Protein AF-A0A060C1B4-F1 (afdb_monomer_lite)

Organism: NCBI:txid225016

Secondary structure (DSSP, 8-state):
-PPPSSHHHHHHHHHHHHHTT---EETTTTEEGGGHHHHT--TTGGGSHHHHHHHHHHHHHHHHHHHHHHS-HHHHHHHHS--

Sequence (83 aa):
PPAAQNAFQAAQIAAAYIARGYSVDLGLMQINSRNLPALRMQILDAFSPCANIHAGATILAANYIEASRTTGPEERLFWLHYL

InterPro domains:
  IPR008258 Transglycosylase SLT domain 1 [PF01464] (21-66)
  IPR023346 Lysozyme-like domain superfamily [SSF53955] (19-67)

Radius of gyration: 16.51 Å; chains: 1; bounding box: 46×23×44 Å

Foldseek 3Di:
DPDDPALVSQLVVVVVCVVVVDFFQAADLRNTPVCCVVLVHRRSLCNPHVSVVVSSVVVVVVVVVVVLVVDDPVVVVVVVVVD

Structure (mmCIF, N/CA/C/O backbone):
data_AF-A0A060C1B4-F1
#
_entry.id   AF-A0A060C1B4-F1
#
loop_
_atom_site.group_PDB
_atom_site.id
_atom_site.type_symbol
_atom_site.label_atom_id
_atom_site.label_alt_id
_atom_site.label_comp_id
_atom_site.label_asym_id
_atom_site.label_entity_id
_atom_site.label_seq_id
_atom_site.pdbx_PDB_ins_code
_atom_site.Cartn_x
_atom_site.Cartn_y
_atom_site.Cartn_z
_atom_site.occupancy
_atom_site.B_iso_or_equiv
_atom_site.auth_seq_id
_atom_site.auth_comp_id
_atom_site.auth_asym_id
_atom_site.auth_atom_id
_atom_site.pdbx_PDB_model_num
ATOM 1 N N . PRO A 1 1 ? -12.396 13.632 9.285 1.00 74.75 1 PRO A N 1
ATOM 2 C CA . PRO A 1 1 ? -12.527 12.694 10.432 1.00 74.75 1 PRO A CA 1
ATOM 3 C C . PRO A 1 1 ? -11.433 13.023 11.454 1.00 74.75 1 PRO A C 1
ATOM 5 O O . PRO A 1 1 ? -10.402 13.537 11.023 1.00 74.75 1 PRO A O 1
ATOM 8 N N . PRO A 1 2 ? -11.633 12.778 12.759 1.00 85.00 2 PRO A N 1
ATOM 9 C CA . PRO A 1 2 ? -10.545 12.879 13.730 1.00 85.00 2 PRO A CA 1
ATOM 10 C C . PRO A 1 2 ? -9.405 11.918 13.364 1.00 85.00 2 PRO A C 1
ATOM 12 O O . PRO A 1 2 ? -9.636 10.901 12.704 1.00 85.00 2 PRO A O 1
ATOM 15 N N . ALA A 1 3 ? -8.180 12.259 13.770 1.00 90.69 3 ALA A N 1
ATOM 16 C CA . ALA A 1 3 ? -7.011 11.423 13.523 1.00 90.69 3 ALA A CA 1
ATOM 17 C C . ALA A 1 3 ? -7.188 10.042 14.173 1.00 90.69 3 ALA A C 1
ATOM 19 O O . ALA A 1 3 ? -7.642 9.937 15.315 1.00 90.69 3 ALA A O 1
ATOM 20 N N . ALA A 1 4 ? -6.835 8.989 13.435 1.00 96.00 4 ALA A N 1
ATOM 21 C CA . ALA A 1 4 ? -6.840 7.637 13.971 1.00 96.00 4 ALA A CA 1
ATOM 22 C C . ALA A 1 4 ? -5.725 7.475 15.015 1.00 96.00 4 ALA A C 1
ATOM 24 O O . ALA A 1 4 ? -4.605 7.934 14.809 1.00 96.00 4 ALA A O 1
ATOM 25 N N . GLN A 1 5 ? -6.023 6.791 16.115 1.00 96.75 5 GLN A N 1
ATOM 26 C CA . GLN A 1 5 ? -5.093 6.553 17.222 1.00 96.75 5 GLN A CA 1
ATOM 27 C C . GLN A 1 5 ? -4.271 5.271 17.034 1.00 96.75 5 GLN A C 1
ATOM 29 O O . GLN A 1 5 ? -3.243 5.092 17.679 1.00 96.75 5 GLN A O 1
ATOM 34 N N . ASN A 1 6 ? -4.730 4.356 16.176 1.00 97.19 6 ASN A N 1
ATOM 35 C CA . ASN A 1 6 ? -4.053 3.097 15.877 1.00 97.19 6 ASN A CA 1
ATOM 36 C C . ASN A 1 6 ? -4.450 2.557 14.491 1.00 97.19 6 ASN A C 1
ATOM 38 O O . ASN A 1 6 ? -5.395 3.037 13.859 1.00 97.19 6 ASN A O 1
ATOM 42 N N . ALA A 1 7 ? -3.728 1.527 14.042 1.00 97.50 7 ALA A N 1
ATOM 43 C CA . ALA A 1 7 ? -3.926 0.876 12.747 1.00 97.50 7 ALA A CA 1
ATOM 44 C C . ALA A 1 7 ? -5.353 0.337 12.549 1.00 97.50 7 ALA A C 1
ATOM 46 O O . ALA A 1 7 ? -5.912 0.451 11.461 1.00 97.50 7 ALA A O 1
ATOM 47 N N . PHE A 1 8 ? -5.969 -0.207 13.601 1.00 98.06 8 PHE A N 1
ATOM 48 C CA . PHE A 1 8 ? -7.317 -0.764 13.516 1.00 98.06 8 PHE A CA 1
ATOM 49 C C . PHE A 1 8 ? -8.365 0.328 13.274 1.00 98.06 8 PHE A C 1
ATOM 51 O O . PHE A 1 8 ? -9.194 0.206 12.372 1.00 98.06 8 PHE A O 1
ATOM 58 N N . GLN A 1 9 ? -8.285 1.440 14.011 1.00 98.12 9 GLN A N 1
ATOM 59 C CA . GLN A 1 9 ? -9.167 2.588 13.799 1.00 98.12 9 GLN A CA 1
ATOM 60 C C . GLN A 1 9 ? -8.959 3.206 12.409 1.00 98.12 9 GLN A C 1
ATOM 62 O O . GLN A 1 9 ? -9.931 3.562 11.742 1.00 98.12 9 GLN A O 1
ATOM 67 N N . ALA A 1 10 ? -7.710 3.292 11.941 1.00 98.00 10 ALA A N 1
ATOM 68 C CA . ALA A 1 10 ? -7.407 3.772 10.595 1.00 98.00 10 ALA A CA 1
ATOM 69 C C . ALA A 1 10 ? -8.035 2.870 9.516 1.00 98.00 10 ALA A C 1
ATOM 71 O O . ALA A 1 10 ? -8.671 3.376 8.589 1.00 98.00 10 ALA A O 1
ATOM 72 N N . ALA A 1 11 ? -7.946 1.546 9.679 1.00 98.25 11 ALA A N 1
ATOM 73 C CA . ALA A 1 11 ? -8.559 0.578 8.773 1.00 98.25 11 ALA A CA 1
ATOM 74 C C . ALA A 1 11 ? -10.092 0.670 8.756 1.00 98.25 11 ALA A C 1
ATOM 76 O O . ALA A 1 11 ? -10.692 0.613 7.684 1.00 98.25 11 ALA A O 1
ATOM 77 N N . GLN A 1 12 ? -10.735 0.875 9.909 1.00 98.19 12 GLN A N 1
ATOM 78 C CA . GLN A 1 12 ? -12.187 1.076 9.983 1.00 98.19 12 GLN A CA 1
ATOM 79 C C . GLN A 1 12 ? -12.636 2.355 9.270 1.00 98.19 12 GLN A C 1
ATOM 81 O O . GLN A 1 12 ? -13.610 2.333 8.515 1.00 98.19 12 GLN A O 1
ATOM 86 N N . ILE A 1 13 ? -11.917 3.464 9.476 1.00 98.12 13 ILE A N 1
ATOM 87 C CA . ILE A 1 13 ? -12.198 4.727 8.782 1.00 98.12 13 ILE A CA 1
ATOM 88 C C . ILE A 1 13 ? -12.038 4.524 7.272 1.00 98.12 13 ILE A C 1
ATOM 90 O O . ILE A 1 13 ? -12.949 4.861 6.517 1.00 98.12 13 ILE A O 1
ATOM 94 N N . ALA A 1 14 ? -10.928 3.927 6.833 1.00 98.25 14 ALA A N 1
ATOM 95 C CA . ALA A 1 14 ? -10.685 3.635 5.424 1.00 98.25 14 ALA A CA 1
ATOM 96 C C . ALA A 1 14 ? -11.793 2.761 4.817 1.00 98.25 14 ALA A C 1
ATOM 98 O O . ALA A 1 14 ? -12.336 3.111 3.770 1.00 98.25 14 ALA A O 1
ATOM 99 N N . ALA A 1 15 ? -12.191 1.683 5.500 1.00 98.44 15 ALA A N 1
ATOM 100 C CA . ALA A 1 15 ? -13.274 0.807 5.061 1.00 98.44 15 ALA A CA 1
ATOM 101 C C . ALA A 1 15 ? -14.598 1.567 4.881 1.00 98.44 15 ALA A C 1
ATOM 103 O O . ALA A 1 15 ? -15.287 1.362 3.883 1.00 98.44 15 ALA A O 1
ATOM 104 N N . ALA A 1 16 ? -14.927 2.495 5.786 1.00 98.25 16 ALA A N 1
ATOM 105 C CA . ALA A 1 16 ? -16.138 3.308 5.680 1.00 98.25 16 ALA A CA 1
ATOM 106 C C . ALA A 1 16 ? -16.134 4.237 4.450 1.00 98.25 16 ALA A C 1
ATOM 108 O O . ALA A 1 16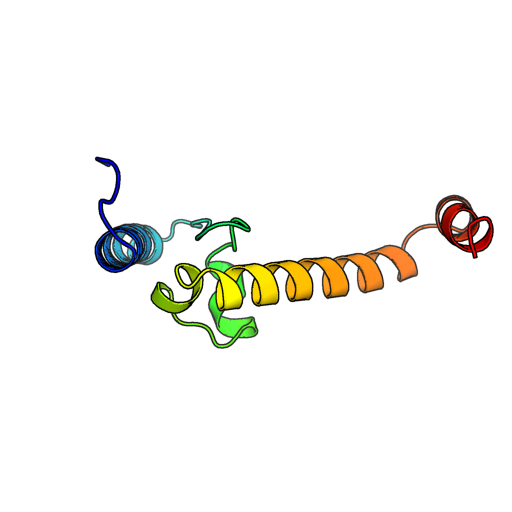 ? -17.175 4.414 3.816 1.00 98.25 16 ALA A O 1
ATOM 109 N N . TYR A 1 17 ? -14.987 4.822 4.087 1.00 98.38 17 TYR A N 1
ATOM 110 C CA . TYR A 1 17 ? -14.868 5.632 2.866 1.00 98.38 17 TYR A CA 1
ATOM 111 C C . TYR A 1 17 ? -14.865 4.767 1.601 1.00 98.38 17 TYR A C 1
ATOM 113 O O . TYR A 1 17 ? -15.554 5.099 0.637 1.00 98.38 17 TYR A O 1
ATOM 121 N N . ILE A 1 18 ? -14.170 3.629 1.610 1.00 98.44 18 ILE A N 1
ATOM 122 C CA . ILE A 1 18 ? -14.162 2.688 0.480 1.00 98.44 18 ILE A CA 1
ATOM 123 C C . ILE A 1 18 ? -15.581 2.178 0.196 1.00 98.44 18 ILE A C 1
ATOM 125 O O . ILE A 1 18 ? -16.011 2.180 -0.955 1.00 98.44 18 ILE A O 1
ATOM 129 N N . ALA A 1 19 ? -16.351 1.833 1.233 1.00 98.25 19 ALA A N 1
ATOM 130 C CA . ALA A 1 19 ? -17.743 1.396 1.093 1.00 98.25 19 ALA A CA 1
ATOM 131 C C . ALA A 1 19 ? -18.670 2.470 0.487 1.00 98.25 19 ALA A C 1
ATOM 133 O O . ALA A 1 19 ? -19.709 2.141 -0.078 1.00 98.25 19 ALA A O 1
ATOM 134 N N . ARG A 1 20 ? -18.293 3.753 0.570 1.00 98.44 20 ARG A N 1
ATOM 135 C CA . ARG A 1 20 ? -18.997 4.881 -0.068 1.00 98.44 20 ARG A CA 1
ATOM 136 C C . ARG A 1 20 ? -18.511 5.166 -1.496 1.00 98.44 20 ARG A C 1
ATOM 138 O O . ARG A 1 20 ? -18.949 6.140 -2.096 1.00 98.44 20 ARG A O 1
ATOM 145 N N . GLY A 1 21 ? -17.603 4.349 -2.031 1.00 98.00 21 GLY A N 1
ATOM 146 C CA . GLY A 1 21 ? -17.068 4.475 -3.389 1.00 98.00 21 GLY A CA 1
ATOM 147 C C . GLY A 1 21 ? -15.835 5.374 -3.521 1.00 98.00 21 GLY A C 1
ATOM 148 O O . GLY A 1 21 ? -15.381 5.615 -4.640 1.00 98.00 21 GLY A O 1
ATOM 149 N N . TYR A 1 22 ? -15.263 5.867 -2.417 1.00 98.50 22 TYR A N 1
ATOM 150 C CA . TYR A 1 22 ? -14.046 6.678 -2.480 1.00 98.50 22 TYR A CA 1
ATOM 151 C C . TYR A 1 22 ? -12.801 5.827 -2.760 1.00 98.50 22 TYR A C 1
ATOM 153 O O . TYR A 1 22 ? -12.660 4.700 -2.281 1.00 98.50 22 TYR A O 1
ATOM 161 N N . SER A 1 23 ? -11.851 6.416 -3.490 1.00 98.31 23 SER A N 1
ATOM 162 C CA . SER A 1 23 ? -10.465 5.946 -3.512 1.00 98.31 23 SER A CA 1
ATOM 163 C C . SER A 1 23 ? -9.758 6.464 -2.265 1.00 98.31 23 SER A C 1
ATOM 165 O O . SER A 1 23 ? -9.890 7.644 -1.947 1.00 98.31 23 SER A O 1
ATOM 167 N N . VAL A 1 24 ? -9.035 5.601 -1.558 1.00 98.38 24 VAL A 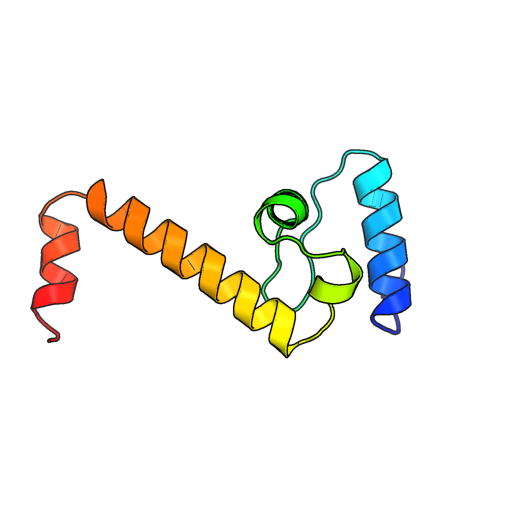N 1
ATOM 168 C CA . VAL A 1 24 ? -8.376 5.957 -0.294 1.00 98.38 24 VAL A CA 1
ATOM 169 C C . VAL A 1 24 ? -6.929 5.499 -0.349 1.00 98.38 24 VAL A C 1
ATOM 171 O O . VAL A 1 24 ? -6.687 4.342 -0.677 1.00 98.38 24 VAL A O 1
ATOM 174 N N . ASP A 1 25 ? -5.989 6.372 -0.002 1.00 98.50 25 ASP A N 1
ATOM 175 C CA . ASP A 1 25 ? -4.573 6.023 0.105 1.00 98.50 25 ASP A CA 1
ATOM 176 C C . ASP A 1 25 ? -4.232 5.592 1.539 1.00 98.50 25 ASP A C 1
ATOM 178 O O . ASP A 1 25 ? -4.697 6.183 2.518 1.00 98.50 25 ASP A O 1
ATOM 182 N N . LEU A 1 26 ? -3.469 4.505 1.668 1.00 98.56 26 LEU A N 1
ATOM 183 C CA . LEU A 1 26 ? -3.324 3.755 2.916 1.00 98.56 26 LEU A CA 1
ATOM 184 C C . LEU A 1 26 ? -1.857 3.648 3.356 1.00 98.56 26 LEU A C 1
ATOM 186 O O . LEU A 1 26 ? -0.982 3.240 2.587 1.00 98.56 26 LEU A O 1
ATOM 190 N N . GLY A 1 27 ? -1.601 3.937 4.632 1.00 97.56 27 GLY A N 1
ATOM 191 C CA . GLY A 1 27 ? -0.307 3.712 5.285 1.00 97.56 27 GLY A CA 1
ATOM 192 C C . GLY A 1 27 ? 0.851 4.576 4.767 1.00 97.56 27 GLY A C 1
ATOM 193 O O . GLY A 1 27 ? 0.647 5.604 4.126 1.00 97.56 27 GLY A O 1
ATOM 194 N N . LEU A 1 28 ? 2.081 4.165 5.088 1.00 98.25 28 LEU A N 1
ATOM 195 C CA . LEU A 1 28 ? 3.313 4.948 4.897 1.00 98.25 28 LEU A CA 1
ATOM 196 C C . LEU A 1 28 ? 3.583 5.322 3.434 1.00 98.25 28 LEU A C 1
ATOM 198 O O . LEU A 1 28 ? 3.900 6.466 3.133 1.00 98.25 28 LEU A O 1
ATOM 202 N N . MET A 1 29 ? 3.417 4.360 2.534 1.00 98.56 29 MET A N 1
ATOM 203 C CA . MET A 1 29 ? 3.629 4.490 1.094 1.00 98.56 29 MET A CA 1
ATOM 204 C C . MET A 1 29 ? 2.374 4.941 0.347 1.00 98.56 29 MET A C 1
ATOM 206 O O . MET A 1 29 ? 2.369 4.920 -0.880 1.00 98.56 29 MET A O 1
ATOM 210 N N . GLN A 1 30 ? 1.309 5.313 1.071 1.00 98.31 30 GLN A N 1
ATOM 211 C CA . GLN A 1 30 ? 0.066 5.819 0.483 1.00 98.31 30 GLN A CA 1
ATOM 212 C C . GLN A 1 30 ? -0.505 4.861 -0.583 1.00 98.31 30 GLN A C 1
ATOM 214 O O . GLN A 1 30 ? -0.830 5.251 -1.700 1.00 98.31 30 GLN A O 1
ATOM 219 N N . ILE A 1 31 ? -0.624 3.572 -0.243 1.00 98.62 31 ILE A N 1
ATOM 220 C CA . ILE A 1 31 ? -1.136 2.543 -1.157 1.00 98.62 31 ILE A CA 1
ATOM 221 C C . ILE A 1 31 ? -2.603 2.820 -1.458 1.00 98.62 31 ILE A C 1
ATOM 223 O O . ILE A 1 31 ? -3.450 2.722 -0.570 1.00 98.62 31 ILE A O 1
ATOM 227 N N . ASN A 1 32 ? -2.913 3.124 -2.714 1.00 98.56 32 ASN A N 1
ATOM 228 C CA . ASN A 1 32 ? -4.289 3.346 -3.129 1.00 98.56 32 ASN A CA 1
ATOM 229 C C . ASN A 1 32 ? -5.135 2.071 -2.975 1.00 98.56 32 ASN A C 1
ATOM 231 O O . ASN A 1 32 ? -4.744 0.993 -3.434 1.00 98.56 32 ASN A O 1
ATOM 235 N N . SER A 1 33 ? -6.326 2.205 -2.388 1.00 98.62 33 SER A N 1
ATOM 236 C CA . SER A 1 33 ? -7.247 1.108 -2.066 1.00 98.62 33 SER A CA 1
ATOM 237 C C . SER A 1 33 ? -7.633 0.244 -3.268 1.00 98.62 33 SER A C 1
ATOM 239 O O . SER A 1 33 ? -7.941 -0.936 -3.106 1.00 98.62 33 SER A O 1
ATOM 241 N N . ARG A 1 34 ? -7.565 0.794 -4.485 1.00 98.50 34 ARG A N 1
ATOM 242 C CA . ARG A 1 34 ? -7.848 0.068 -5.731 1.00 98.50 34 ARG A CA 1
ATOM 243 C C . ARG A 1 34 ? -6.788 -0.981 -6.075 1.00 98.50 34 ARG A C 1
ATOM 245 O O . ARG A 1 34 ? -7.0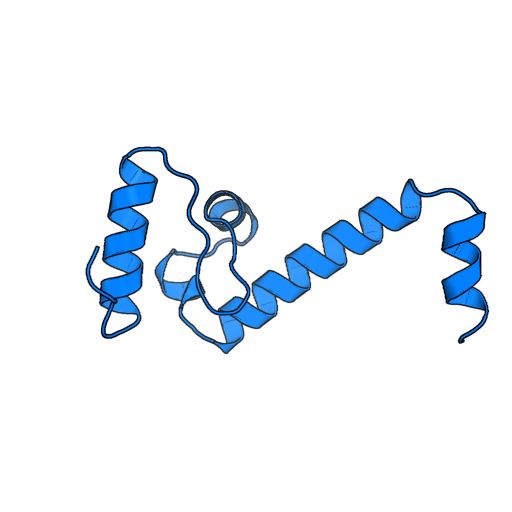94 -1.910 -6.813 1.00 98.50 34 ARG A O 1
ATOM 252 N N . ASN A 1 35 ? -5.578 -0.872 -5.523 1.00 98.25 35 ASN A N 1
ATOM 253 C CA . ASN A 1 35 ? -4.510 -1.854 -5.733 1.00 98.25 35 ASN A CA 1
ATOM 254 C C . ASN A 1 35 ? -4.603 -3.065 -4.792 1.00 98.25 35 ASN A C 1
ATOM 256 O O . ASN A 1 35 ? -3.979 -4.089 -5.064 1.00 98.25 35 ASN A O 1
ATOM 260 N N . LEU A 1 36 ? -5.379 -2.986 -3.703 1.00 98.19 36 LEU A N 1
ATOM 261 C CA . LEU A 1 36 ? -5.449 -4.054 -2.698 1.00 98.19 36 LEU A CA 1
ATOM 262 C C . LEU A 1 36 ? -5.829 -5.432 -3.273 1.00 98.19 36 LEU A C 1
ATOM 264 O O . LEU A 1 36 ? -5.172 -6.407 -2.900 1.00 98.19 36 LEU A O 1
ATOM 268 N N . PRO A 1 37 ? -6.799 -5.558 -4.209 1.00 98.06 37 PRO A N 1
ATOM 269 C CA . PRO A 1 37 ? -7.115 -6.852 -4.813 1.00 98.06 37 PRO A CA 1
ATOM 270 C C . PRO A 1 37 ? -5.937 -7.461 -5.584 1.00 98.06 37 PRO A C 1
ATOM 272 O O . PRO A 1 37 ? -5.666 -8.652 -5.443 1.00 98.06 37 PRO A O 1
ATOM 275 N N . ALA A 1 38 ? -5.202 -6.648 -6.354 1.00 97.81 38 ALA A N 1
ATOM 276 C CA . ALA A 1 38 ? -4.035 -7.102 -7.115 1.00 97.81 38 ALA A CA 1
ATOM 277 C C . ALA A 1 38 ? -2.873 -7.514 -6.196 1.00 97.81 38 ALA A C 1
ATOM 279 O O . ALA A 1 38 ? -2.158 -8.470 -6.488 1.00 97.81 38 ALA A O 1
ATOM 280 N N . LEU A 1 39 ? -2.732 -6.832 -5.057 1.00 97.62 39 LEU A N 1
ATOM 281 C CA . LEU A 1 39 ? -1.742 -7.134 -4.023 1.00 97.62 39 LEU A CA 1
ATOM 282 C C . LEU A 1 39 ? -2.154 -8.287 -3.092 1.00 97.62 39 LEU A C 1
ATOM 284 O O . LEU A 1 39 ? -1.340 -8.727 -2.285 1.00 97.62 39 LEU A O 1
ATOM 288 N N . ARG A 1 40 ? -3.403 -8.771 -3.177 1.00 97.88 40 ARG A N 1
ATOM 289 C CA . ARG A 1 40 ? -4.004 -9.735 -2.233 1.00 97.88 40 ARG A CA 1
ATOM 290 C C . ARG A 1 40 ? -3.898 -9.286 -0.769 1.00 97.88 40 ARG A C 1
ATOM 292 O O . ARG A 1 40 ? -3.693 -10.106 0.121 1.00 97.88 40 ARG A O 1
ATOM 299 N N . MET A 1 41 ? -4.048 -7.986 -0.532 1.00 98.06 41 MET A N 1
ATOM 300 C CA . MET A 1 41 ? -3.966 -7.378 0.796 1.00 98.06 41 MET A CA 1
ATOM 301 C C . MET A 1 41 ? -5.348 -6.999 1.319 1.00 98.06 41 MET A C 1
ATOM 303 O O . MET A 1 41 ? -6.204 -6.509 0.578 1.00 98.06 41 MET A O 1
ATOM 307 N N . GLN A 1 42 ? -5.552 -7.161 2.620 1.00 98.31 42 GLN A N 1
ATOM 308 C CA . GLN A 1 42 ? -6.647 -6.529 3.342 1.00 98.31 42 GLN A CA 1
ATOM 309 C C . GLN A 1 42 ? -6.293 -5.072 3.671 1.00 98.31 42 GLN A C 1
ATOM 311 O O . GLN A 1 42 ? -5.128 -4.677 3.694 1.00 98.31 42 GLN A O 1
ATOM 316 N N . ILE A 1 43 ? -7.304 -4.256 3.990 1.00 98.38 43 ILE A N 1
ATOM 317 C CA . ILE A 1 43 ? -7.096 -2.850 4.383 1.00 98.38 43 ILE A CA 1
ATOM 318 C C . ILE A 1 43 ? -6.148 -2.752 5.589 1.00 98.38 43 ILE A C 1
ATOM 320 O O . ILE A 1 43 ? -5.290 -1.874 5.623 1.00 98.38 43 ILE A O 1
ATOM 324 N N . LEU A 1 44 ? -6.284 -3.653 6.570 1.00 98.44 44 LEU A N 1
ATOM 325 C CA . LEU A 1 44 ? -5.457 -3.639 7.778 1.00 98.44 44 LEU A CA 1
ATOM 326 C C . LEU A 1 44 ? -3.979 -3.937 7.483 1.00 98.44 44 LEU A C 1
ATOM 328 O O . LEU A 1 44 ? -3.109 -3.341 8.118 1.00 98.44 44 LEU A O 1
ATOM 332 N N . ASP A 1 45 ? -3.687 -4.775 6.484 1.00 98.50 45 ASP A N 1
ATOM 333 C CA . ASP A 1 45 ? -2.312 -5.094 6.076 1.00 98.50 45 ASP A CA 1
ATOM 334 C C . ASP A 1 45 ? -1.569 -3.844 5.594 1.00 98.50 45 ASP A C 1
ATOM 336 O O . ASP A 1 45 ? -0.375 -3.688 5.844 1.00 98.50 45 ASP A O 1
ATOM 340 N N . ALA A 1 46 ? -2.283 -2.898 4.972 1.00 98.25 46 ALA A N 1
ATOM 341 C CA . ALA A 1 46 ? -1.714 -1.625 4.544 1.00 98.25 46 ALA A CA 1
ATOM 342 C C . ALA A 1 46 ? -1.279 -0.728 5.721 1.00 98.25 46 ALA A C 1
ATOM 344 O O . ALA A 1 46 ? -0.587 0.260 5.494 1.00 98.25 46 ALA A O 1
ATOM 345 N N . PHE A 1 47 ? -1.631 -1.060 6.966 1.00 98.31 47 PHE A N 1
ATOM 346 C CA . PHE A 1 47 ? -1.153 -0.370 8.169 1.00 98.31 47 PHE A CA 1
ATOM 347 C C . PHE A 1 47 ? -0.057 -1.143 8.924 1.00 98.31 47 PHE A C 1
ATOM 349 O O . PHE A 1 47 ? 0.434 -0.654 9.941 1.00 98.31 47 PHE A O 1
ATOM 356 N N . SER A 1 48 ? 0.380 -2.305 8.421 1.00 98.19 48 SER A N 1
ATOM 357 C CA . SER A 1 48 ? 1.634 -2.941 8.843 1.00 98.19 48 SER A CA 1
ATOM 358 C C . SER A 1 48 ? 2.812 -2.263 8.126 1.00 98.19 48 SER A C 1
ATOM 360 O O . SER A 1 48 ? 2.846 -2.290 6.893 1.00 98.19 48 SER A O 1
ATOM 362 N N . PRO A 1 49 ? 3.791 -1.663 8.838 1.00 97.94 49 PRO A N 1
ATOM 363 C CA . PRO A 1 49 ? 4.865 -0.892 8.205 1.00 97.94 49 PRO A CA 1
ATOM 364 C C . PRO A 1 49 ? 5.631 -1.672 7.132 1.00 97.94 49 PRO A C 1
ATOM 366 O O . PRO A 1 49 ? 5.787 -1.192 6.011 1.00 97.94 49 PRO A O 1
ATOM 369 N N . CYS A 1 50 ? 6.052 -2.902 7.443 1.00 98.44 50 CYS A N 1
ATOM 370 C CA . CYS A 1 50 ? 6.819 -3.730 6.513 1.00 98.44 50 CYS A CA 1
ATOM 371 C C . CYS A 1 50 ? 5.986 -4.152 5.295 1.00 98.44 50 CYS A C 1
ATOM 373 O O . CYS A 1 50 ? 6.471 -4.066 4.168 1.00 98.44 50 CYS A O 1
ATOM 375 N N . ALA A 1 51 ? 4.731 -4.570 5.503 1.00 98.50 51 ALA A N 1
ATOM 376 C CA . ALA A 1 51 ? 3.856 -4.977 4.403 1.00 98.50 51 ALA A CA 1
ATOM 377 C C . ALA A 1 51 ? 3.530 -3.793 3.479 1.00 98.50 51 ALA A C 1
ATOM 379 O O . ALA A 1 51 ? 3.548 -3.935 2.258 1.00 98.50 51 ALA A O 1
ATOM 380 N N . ASN A 1 52 ? 3.298 -2.609 4.051 1.00 98.75 52 ASN A N 1
ATOM 381 C CA . ASN A 1 52 ? 3.002 -1.395 3.299 1.00 98.75 52 ASN A CA 1
ATOM 382 C C . ASN A 1 52 ? 4.198 -0.923 2.454 1.00 98.75 52 ASN A C 1
ATOM 384 O O . ASN A 1 52 ? 4.029 -0.633 1.269 1.00 98.75 52 ASN A O 1
ATOM 388 N N . ILE A 1 53 ? 5.409 -0.917 3.027 1.00 98.81 53 ILE A N 1
ATOM 389 C CA . ILE A 1 53 ? 6.639 -0.576 2.292 1.00 98.81 53 ILE A CA 1
ATOM 390 C C . ILE A 1 53 ? 6.887 -1.571 1.155 1.00 98.81 53 ILE A C 1
ATOM 392 O O . ILE A 1 53 ? 7.149 -1.160 0.025 1.00 98.81 53 ILE A O 1
ATOM 396 N N . HIS A 1 54 ? 6.743 -2.871 1.424 1.00 98.69 54 HIS A N 1
ATOM 397 C CA . HIS A 1 54 ? 6.911 -3.912 0.412 1.00 98.69 54 HIS A CA 1
ATOM 398 C C . HIS A 1 54 ? 5.910 -3.771 -0.747 1.00 98.69 54 HIS A C 1
ATOM 400 O O . HIS A 1 54 ? 6.299 -3.828 -1.916 1.00 98.69 54 HIS A O 1
ATOM 406 N N . ALA A 1 55 ? 4.633 -3.536 -0.438 1.00 98.69 55 ALA A N 1
ATOM 407 C CA . ALA A 1 55 ? 3.594 -3.330 -1.442 1.00 98.69 55 ALA A CA 1
ATOM 408 C C . ALA A 1 55 ? 3.849 -2.076 -2.291 1.00 98.69 55 ALA A C 1
ATOM 410 O O . ALA A 1 55 ? 3.739 -2.125 -3.517 1.00 98.69 55 ALA A O 1
ATOM 411 N N . GLY A 1 56 ? 4.248 -0.970 -1.656 1.00 98.62 56 GLY A N 1
ATOM 412 C CA . GLY A 1 56 ? 4.572 0.280 -2.347 1.00 98.62 56 GLY A CA 1
ATOM 413 C C . GLY A 1 56 ? 5.768 0.137 -3.277 1.00 98.62 56 GLY A C 1
ATOM 414 O O . GLY A 1 56 ? 5.695 0.545 -4.434 1.00 98.62 56 GLY A O 1
ATOM 415 N N . ALA A 1 57 ? 6.834 -0.515 -2.809 1.00 98.56 57 ALA A N 1
ATOM 416 C CA . ALA A 1 57 ? 8.002 -0.815 -3.629 1.00 98.56 57 ALA A CA 1
ATOM 417 C C . ALA A 1 57 ? 7.653 -1.737 -4.809 1.00 98.56 57 ALA A C 1
ATOM 419 O O . ALA A 1 57 ? 8.153 -1.529 -5.911 1.00 98.56 57 ALA A O 1
ATOM 420 N N . THR A 1 58 ? 6.758 -2.709 -4.605 1.00 98.31 58 THR A N 1
ATOM 421 C CA . THR A 1 58 ? 6.289 -3.614 -5.666 1.00 98.31 58 THR A CA 1
ATOM 422 C C . THR A 1 58 ? 5.524 -2.855 -6.751 1.00 98.31 58 THR A C 1
ATOM 424 O O . THR A 1 58 ? 5.824 -3.024 -7.933 1.00 98.31 58 THR A O 1
ATOM 427 N N . ILE A 1 59 ? 4.583 -1.980 -6.369 1.00 98.00 59 ILE A N 1
ATOM 428 C CA . ILE A 1 59 ? 3.854 -1.120 -7.318 1.00 98.00 59 ILE A CA 1
ATOM 429 C C . ILE A 1 59 ? 4.828 -0.210 -8.071 1.00 98.00 59 ILE A C 1
ATOM 431 O O . ILE A 1 59 ? 4.771 -0.127 -9.298 1.00 98.00 59 ILE A O 1
ATOM 435 N N . LEU A 1 60 ? 5.730 0.458 -7.348 1.00 97.06 60 LEU A N 1
ATOM 436 C CA . LEU A 1 60 ? 6.698 1.376 -7.941 1.00 97.06 60 LEU A CA 1
ATOM 437 C C . LEU A 1 60 ? 7.603 0.661 -8.949 1.00 97.06 60 LEU A C 1
ATOM 439 O O . LEU A 1 60 ? 7.752 1.141 -10.068 1.00 97.06 60 LEU A O 1
ATOM 443 N N . ALA A 1 61 ? 8.166 -0.494 -8.583 1.00 96.44 61 ALA A N 1
ATOM 444 C CA . ALA A 1 61 ? 9.041 -1.267 -9.458 1.00 96.44 61 ALA A CA 1
ATOM 445 C C . ALA A 1 61 ? 8.312 -1.746 -10.721 1.00 96.44 61 ALA A C 1
ATOM 447 O O . ALA A 1 61 ? 8.843 -1.606 -11.822 1.00 96.44 61 ALA A O 1
ATOM 448 N N . ALA A 1 62 ? 7.086 -2.262 -10.584 1.00 94.81 62 ALA A N 1
ATOM 449 C CA . ALA A 1 62 ? 6.290 -2.710 -11.724 1.00 94.81 62 ALA A CA 1
ATOM 450 C C . ALA A 1 62 ? 5.974 -1.556 -12.690 1.00 94.81 62 ALA A C 1
ATOM 452 O O . ALA A 1 62 ? 6.202 -1.680 -13.894 1.00 94.81 62 ALA A O 1
ATOM 453 N N . ASN A 1 63 ? 5.522 -0.416 -12.160 1.00 93.69 63 ASN A N 1
ATOM 454 C CA . ASN A 1 63 ? 5.220 0.770 -12.963 1.00 93.69 63 ASN A CA 1
ATOM 455 C C . ASN A 1 63 ? 6.472 1.340 -13.633 1.00 93.69 63 ASN A C 1
ATOM 457 O O . ASN A 1 63 ? 6.414 1.746 -14.789 1.00 93.69 63 ASN A O 1
ATOM 461 N N . TYR A 1 64 ? 7.604 1.348 -12.927 1.00 91.69 64 TYR A N 1
ATOM 462 C CA . TYR A 1 64 ? 8.875 1.810 -13.471 1.00 91.69 64 TYR A CA 1
ATOM 463 C C . TYR A 1 64 ? 9.350 0.929 -14.635 1.00 91.69 64 TYR A C 1
ATOM 465 O O . TYR A 1 64 ? 9.715 1.444 -15.692 1.00 91.69 64 TYR A O 1
ATOM 473 N N . ILE A 1 65 ? 9.290 -0.399 -14.476 1.00 90.75 65 ILE A N 1
ATOM 474 C CA . ILE A 1 65 ? 9.627 -1.349 -15.546 1.00 90.75 65 ILE A CA 1
ATOM 475 C C . ILE A 1 65 ? 8.730 -1.117 -16.761 1.00 90.75 65 ILE A C 1
ATOM 477 O O . ILE A 1 65 ? 9.234 -1.061 -17.882 1.00 90.75 65 ILE A O 1
ATOM 481 N N . GLU A 1 66 ? 7.425 -0.955 -16.558 1.00 90.81 66 GLU A N 1
ATOM 482 C CA . GLU A 1 66 ? 6.500 -0.747 -17.670 1.00 90.81 66 GLU A CA 1
ATOM 483 C C . GLU A 1 66 ? 6.736 0.594 -18.373 1.00 90.81 66 GLU A C 1
ATOM 485 O O . GLU A 1 66 ? 6.888 0.628 -19.595 1.00 90.81 66 GLU A O 1
ATOM 490 N N . ALA A 1 67 ? 6.890 1.680 -17.612 1.00 88.31 67 ALA A N 1
ATOM 491 C CA . ALA A 1 67 ? 7.211 2.994 -18.158 1.00 88.31 67 ALA A CA 1
ATOM 492 C C . ALA A 1 67 ? 8.494 2.951 -19.003 1.00 88.31 67 ALA A C 1
ATOM 494 O O . ALA A 1 67 ? 8.474 3.399 -20.149 1.00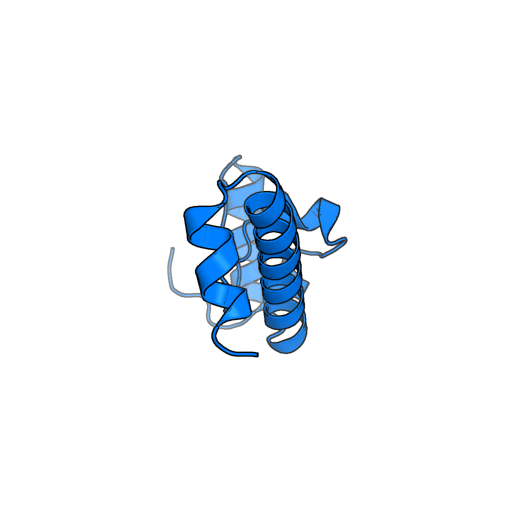 88.31 67 ALA A O 1
ATOM 495 N N . SER A 1 68 ? 9.559 2.309 -18.501 1.00 87.69 68 SER A N 1
ATOM 496 C CA . SER A 1 68 ? 10.863 2.208 -19.182 1.00 87.69 68 SER A CA 1
ATOM 497 C C . SER A 1 68 ? 10.819 1.519 -20.553 1.00 87.69 68 SER A C 1
ATOM 499 O O . SER A 1 68 ? 11.697 1.729 -21.394 1.00 87.69 68 SER A O 1
ATOM 501 N N . ARG A 1 69 ? 9.796 0.692 -20.810 1.00 86.75 69 ARG A N 1
ATOM 502 C CA . ARG A 1 69 ? 9.586 0.061 -22.121 1.00 86.75 69 ARG A CA 1
ATOM 503 C C . ARG A 1 69 ? 9.005 1.040 -23.134 1.00 86.75 69 ARG A C 1
ATOM 505 O O . ARG A 1 69 ? 9.276 0.898 -24.326 1.00 86.75 69 ARG A O 1
ATOM 512 N N . THR A 1 70 ? 8.230 2.007 -22.652 1.00 81.94 70 THR A N 1
ATOM 513 C CA . THR A 1 70 ? 7.457 2.960 -23.459 1.00 81.94 70 THR A CA 1
ATOM 514 C C . THR A 1 70 ? 8.130 4.322 -23.621 1.00 81.94 70 THR A C 1
ATOM 516 O O . THR A 1 70 ? 7.853 5.004 -24.606 1.00 81.94 70 THR A O 1
ATOM 519 N N . THR A 1 71 ? 9.038 4.714 -22.721 1.00 72.69 71 THR A N 1
ATOM 520 C CA . THR A 1 71 ? 9.818 5.948 -22.867 1.00 72.69 71 THR A CA 1
ATOM 521 C C . THR A 1 71 ? 10.955 5.802 -23.886 1.00 72.69 71 THR A C 1
ATOM 523 O O . THR A 1 71 ? 11.565 4.734 -24.058 1.00 72.69 71 THR A O 1
ATOM 526 N N . GLY A 1 72 ? 11.168 6.890 -24.636 1.00 65.00 72 GLY A N 1
ATOM 527 C CA . GLY A 1 72 ? 12.076 6.973 -25.779 1.00 65.00 72 GLY A CA 1
ATOM 528 C C . GLY A 1 72 ? 13.561 6.801 -25.419 1.00 65.00 72 GLY A C 1
ATOM 529 O O . GLY A 1 72 ? 13.921 6.723 -24.241 1.00 65.00 72 GLY A O 1
ATOM 530 N N . PRO A 1 73 ? 14.449 6.711 -26.427 1.00 59.53 73 PRO A N 1
ATOM 531 C CA . PRO A 1 73 ? 15.865 6.389 -26.234 1.00 59.53 73 PRO A CA 1
ATOM 532 C C . PRO A 1 73 ? 16.609 7.357 -25.299 1.00 59.53 73 PRO A C 1
ATOM 534 O O . PRO A 1 73 ? 17.487 6.912 -24.558 1.00 59.53 73 PRO A O 1
ATOM 537 N N . GLU A 1 74 ? 16.252 8.646 -25.292 1.00 59.34 74 GLU A N 1
ATOM 538 C CA . GLU A 1 74 ? 16.909 9.672 -24.469 1.00 59.34 74 GLU A CA 1
ATOM 539 C C . GLU A 1 74 ? 16.834 9.426 -22.949 1.00 59.34 74 GLU A C 1
ATOM 541 O O . GLU A 1 74 ? 17.842 9.596 -22.263 1.00 59.34 74 GLU A O 1
ATOM 546 N N . GLU A 1 75 ? 15.705 8.960 -22.407 1.00 56.59 75 GLU A N 1
ATOM 547 C CA . GLU A 1 75 ? 15.590 8.641 -20.970 1.00 56.59 75 GLU A CA 1
ATOM 548 C C . GLU A 1 75 ? 16.239 7.295 -20.612 1.00 56.59 75 GLU A C 1
ATOM 550 O O . GLU A 1 75 ? 16.684 7.082 -19.483 1.00 56.59 75 GLU A O 1
ATOM 555 N N . ARG A 1 76 ? 16.348 6.384 -21.587 1.00 56.81 76 ARG A N 1
ATOM 556 C CA . ARG A 1 76 ? 16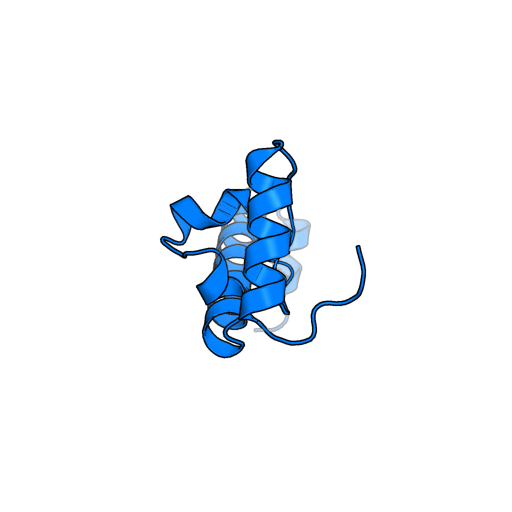.963 5.059 -21.412 1.00 56.81 76 ARG A CA 1
ATOM 557 C C . ARG A 1 76 ? 18.485 5.146 -21.257 1.00 56.81 76 ARG A C 1
ATOM 559 O O . ARG A 1 76 ? 19.075 4.343 -20.537 1.00 56.81 76 ARG A O 1
ATOM 566 N N . LEU A 1 77 ? 19.112 6.129 -21.908 1.00 53.94 77 LEU A N 1
ATOM 567 C CA . LEU A 1 77 ? 20.561 6.352 -21.869 1.00 53.94 77 LEU A CA 1
ATOM 568 C C . LEU A 1 77 ? 21.056 6.918 -20.530 1.00 53.94 77 LEU A C 1
ATOM 570 O O . LEU A 1 77 ? 22.197 6.647 -20.161 1.00 53.94 77 LEU A O 1
ATOM 574 N N . PHE A 1 78 ? 20.213 7.625 -19.768 1.00 57.44 78 PHE A N 1
ATOM 575 C CA . PHE A 1 78 ? 20.597 8.139 -18.447 1.00 57.44 78 PHE A CA 1
ATOM 576 C C . PHE A 1 78 ? 20.964 7.005 -17.473 1.00 57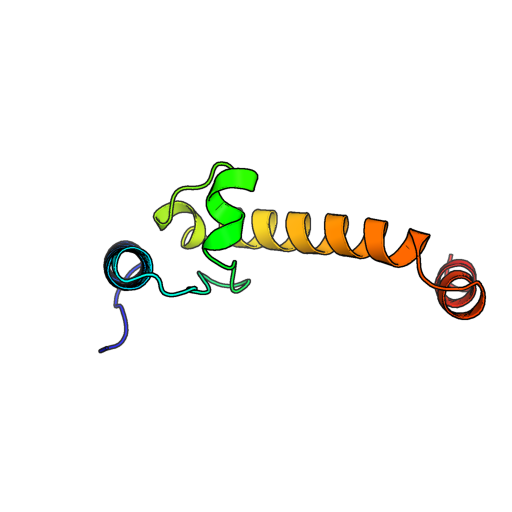.44 78 PHE A C 1
ATOM 578 O O . PHE A 1 78 ? 21.913 7.129 -16.708 1.00 57.44 78 PHE A O 1
ATOM 585 N N . TRP A 1 79 ? 20.285 5.857 -17.554 1.00 54.88 79 TRP A N 1
ATOM 586 C CA . TRP A 1 79 ? 20.531 4.704 -16.676 1.00 54.88 79 TRP A CA 1
ATOM 587 C C . TRP A 1 79 ? 21.749 3.862 -17.064 1.00 54.88 79 TRP A C 1
ATOM 589 O O . TRP A 1 79 ? 22.314 3.186 -16.210 1.00 54.88 79 TRP A O 1
ATOM 599 N N . LEU A 1 80 ? 22.179 3.919 -18.326 1.00 53.53 80 LEU A N 1
ATOM 600 C CA . LEU A 1 80 ? 23.359 3.195 -18.812 1.00 53.53 80 LEU A CA 1
ATOM 601 C C . LEU A 1 80 ? 24.674 3.949 -18.569 1.00 53.53 80 LEU A C 1
ATOM 603 O O . LEU A 1 80 ? 25.733 3.369 -18.761 1.00 53.53 80 LEU A O 1
ATOM 607 N N . HIS A 1 81 ? 24.626 5.225 -18.174 1.00 55.47 81 HIS A N 1
ATOM 608 C CA . HIS A 1 81 ? 25.833 6.016 -17.904 1.00 55.47 81 HIS A CA 1
ATOM 609 C C . HIS A 1 81 ? 26.294 5.965 -16.435 1.00 55.47 81 HIS A C 1
ATOM 611 O O . HIS A 1 81 ? 27.375 6.449 -16.114 1.00 55.47 81 HIS A O 1
ATOM 617 N N . TYR A 1 82 ? 25.484 5.387 -15.544 1.00 52.94 82 TYR A N 1
ATOM 618 C CA . TYR A 1 82 ? 25.770 5.272 -14.107 1.00 52.94 82 TYR A CA 1
ATOM 619 C C . TYR A 1 82 ? 25.908 3.813 -13.622 1.00 52.94 82 TYR A C 1
ATOM 621 O O . TYR A 1 82 ? 25.908 3.568 -12.415 1.00 52.94 82 TYR A O 1
ATOM 629 N N . LEU A 1 83 ? 26.051 2.864 -14.554 1.00 48.12 83 LEU A N 1
ATOM 630 C CA . LEU A 1 83 ? 26.494 1.480 -14.335 1.00 48.12 83 LEU A CA 1
ATOM 631 C C . LEU A 1 83 ? 27.735 1.221 -15.193 1.00 48.12 83 LEU A C 1
ATOM 633 O O . LEU A 1 83 ? 28.618 0.477 -14.715 1.00 48.12 83 LEU A O 1
#

pLDDT: mean 90.31, std 14.93, range [48.12, 98.81]